Protein AF-A0A258NQ12-F1 (afdb_monomer)

pLDDT: mean 71.11, std 16.26, range [36.16, 94.56]

Sequence (70 aa):
MGVSLVAPLEVRNESELVAVANLARSLILGTTTLGAEFPGYRYGRTEWQSEQVQRDPNQIAHVSHAVAGT

Solvent-accessible surface area (backbone atoms only — not comparable to full-atom values): 4704 Å² total; per-residue (Å²): 140,83,79,82,82,55,66,95,76,89,68,92,47,71,70,50,48,52,53,52,52,52,50,50,51,33,46,67,70,62,79,47,48,67,62,73,82,37,70,89,69,80,80,38,60,69,56,45,53,57,46,58,77,70,50,62,75,80,67,63,64,77,73,62,77,81,90,71,86,134

Mean predicted aligned error: 11.65 Å

Structure (mmCIF, N/CA/C/O backbone):
data_AF-A0A258NQ12-F1
#
_entry.id   AF-A0A258NQ12-F1
#
loop_
_atom_site.group_PDB
_atom_site.id
_atom_site.type_symbol
_atom_site.label_atom_id
_atom_site.label_alt_id
_atom_site.label_comp_id
_atom_site.label_asym_id
_atom_site.label_entity_id
_atom_site.label_seq_id
_atom_site.pdbx_PDB_ins_code
_atom_site.Cartn_x
_atom_site.Cartn_y
_atom_site.Cartn_z
_atom_site.occupancy
_atom_site.B_iso_or_equiv
_atom_site.auth_seq_id
_atom_site.auth_comp_id
_atom_site.auth_asym_id
_atom_site.auth_atom_id
_atom_site.pdbx_PDB_model_num
ATOM 1 N N . MET A 1 1 ? 9.409 -2.235 13.969 1.00 50.59 1 MET A N 1
ATOM 2 C CA . MET A 1 1 ? 8.093 -2.700 13.482 1.00 50.59 1 MET A CA 1
ATOM 3 C C . MET A 1 1 ? 8.066 -2.479 11.982 1.00 50.59 1 MET A C 1
ATOM 5 O O . MET A 1 1 ? 8.272 -1.348 11.569 1.00 50.59 1 MET A O 1
ATOM 9 N N . GLY A 1 2 ? 7.946 -3.536 11.181 1.00 54.72 2 GLY A N 1
ATOM 10 C CA . GLY A 1 2 ? 8.003 -3.453 9.718 1.00 54.72 2 GLY A CA 1
ATOM 11 C C . GLY A 1 2 ? 6.797 -4.139 9.090 1.00 54.72 2 GLY A C 1
ATOM 12 O O . GLY A 1 2 ? 6.288 -5.113 9.642 1.00 54.72 2 GLY A O 1
ATOM 13 N N . VAL A 1 3 ? 6.341 -3.625 7.950 1.00 57.25 3 VAL A N 1
ATOM 14 C CA . VAL A 1 3 ? 5.276 -4.237 7.150 1.00 57.25 3 VAL A CA 1
ATOM 15 C C . VAL A 1 3 ? 5.938 -5.113 6.093 1.00 57.25 3 VAL A C 1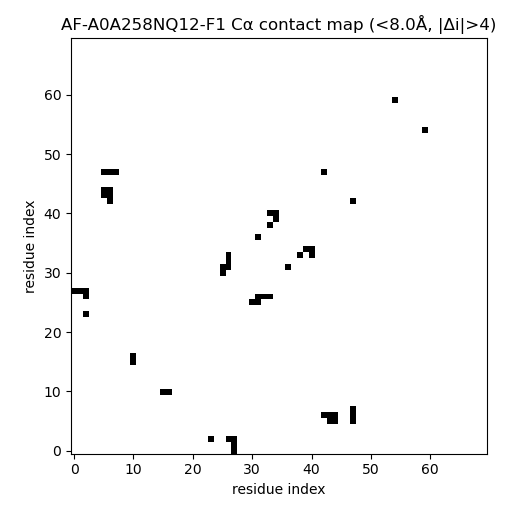
ATOM 17 O O . VAL A 1 3 ? 6.753 -4.639 5.307 1.00 57.25 3 VAL A O 1
ATOM 20 N N . SER A 1 4 ? 5.611 -6.403 6.090 1.00 57.22 4 SER A N 1
ATOM 21 C CA . SER A 1 4 ? 6.024 -7.322 5.030 1.00 57.22 4 SER A CA 1
ATOM 22 C C . SER A 1 4 ? 4.909 -7.340 3.989 1.00 57.22 4 SER A C 1
ATOM 24 O O . SER A 1 4 ? 3.873 -7.967 4.209 1.00 57.22 4 SER A O 1
ATOM 26 N N . LEU A 1 5 ? 5.094 -6.591 2.898 1.00 59.78 5 LEU A N 1
ATOM 27 C CA . LEU A 1 5 ? 4.183 -6.619 1.756 1.00 59.78 5 LEU A CA 1
ATOM 28 C C . LEU A 1 5 ? 4.540 -7.839 0.903 1.00 59.78 5 LEU A C 1
ATOM 30 O O . LEU A 1 5 ? 5.648 -7.932 0.382 1.00 59.78 5 LEU A O 1
ATOM 34 N N . VAL A 1 6 ? 3.625 -8.800 0.823 1.00 59.31 6 VAL A N 1
ATOM 35 C CA . VAL A 1 6 ? 3.860 -10.103 0.189 1.00 59.31 6 VAL A CA 1
ATOM 36 C C . VAL A 1 6 ? 2.945 -10.248 -1.024 1.00 59.31 6 VAL A C 1
ATOM 38 O O . VAL A 1 6 ? 2.093 -11.127 -1.080 1.00 59.31 6 VAL A O 1
ATOM 41 N N . ALA A 1 7 ? 3.081 -9.319 -1.965 1.00 64.06 7 ALA A N 1
ATOM 42 C CA . ALA A 1 7 ? 2.371 -9.349 -3.233 1.00 64.06 7 ALA A CA 1
ATOM 43 C C . ALA A 1 7 ? 3.354 -9.023 -4.365 1.00 64.06 7 ALA A C 1
ATOM 45 O O . ALA A 1 7 ? 4.183 -8.123 -4.198 1.00 64.06 7 ALA A O 1
ATOM 46 N N . PRO A 1 8 ? 3.295 -9.735 -5.505 1.00 61.09 8 PRO A N 1
ATOM 47 C CA . PRO A 1 8 ? 4.014 -9.318 -6.696 1.00 61.09 8 PRO A CA 1
ATOM 48 C C . PRO A 1 8 ? 3.427 -7.984 -7.160 1.00 61.09 8 PRO A C 1
ATOM 50 O O . PRO A 1 8 ? 2.234 -7.890 -7.441 1.00 61.09 8 PRO A O 1
ATOM 53 N N . LEU A 1 9 ? 4.262 -6.950 -7.200 1.00 68.81 9 LEU A N 1
ATOM 54 C CA . LEU A 1 9 ? 3.856 -5.614 -7.606 1.00 68.81 9 LEU A CA 1
ATOM 55 C C . LEU A 1 9 ? 4.676 -5.202 -8.820 1.00 68.81 9 LEU A C 1
ATOM 57 O O . LEU A 1 9 ? 5.898 -5.084 -8.739 1.00 68.81 9 LEU A O 1
ATOM 61 N N . GLU A 1 10 ? 3.999 -5.024 -9.946 1.00 72.00 10 GLU A N 1
ATOM 62 C CA . GLU A 1 10 ? 4.618 -4.499 -11.155 1.00 72.00 10 GLU A CA 1
ATOM 63 C C . GLU A 1 10 ? 4.623 -2.972 -11.075 1.00 72.00 10 GLU A C 1
ATOM 65 O O . GLU A 1 10 ? 3.584 -2.354 -10.852 1.00 72.00 10 GLU A O 1
ATOM 70 N N . VAL A 1 11 ? 5.806 -2.376 -11.215 1.00 79.38 11 VAL A N 1
ATOM 71 C CA . VAL A 1 11 ? 6.000 -0.924 -11.199 1.00 79.38 11 VAL A CA 1
ATOM 72 C C . VAL A 1 11 ? 6.500 -0.522 -12.573 1.00 79.38 11 VAL A C 1
ATOM 74 O O . VAL A 1 11 ? 7.613 -0.871 -12.964 1.00 79.38 11 VAL A O 1
ATOM 77 N N . ARG A 1 12 ? 5.672 0.196 -13.326 1.00 81.81 12 ARG A N 1
ATOM 78 C CA . ARG A 1 12 ? 5.937 0.492 -14.739 1.00 81.81 12 ARG A CA 1
ATOM 79 C C . ARG A 1 12 ? 6.718 1.789 -14.934 1.00 81.81 12 ARG A C 1
ATOM 81 O O . ARG A 1 12 ? 7.239 2.022 -16.021 1.00 81.81 12 ARG A O 1
ATOM 88 N N . ASN A 1 13 ? 6.761 2.657 -13.921 1.00 82.81 13 ASN A N 1
ATOM 89 C CA . ASN A 1 13 ? 7.411 3.969 -13.968 1.00 82.81 13 ASN A CA 1
ATOM 90 C C . ASN A 1 13 ? 7.667 4.539 -12.557 1.00 82.81 13 ASN A C 1
ATOM 92 O O . ASN A 1 13 ? 7.195 4.013 -11.549 1.00 82.81 13 ASN A O 1
ATOM 96 N N . GLU A 1 14 ? 8.402 5.650 -12.492 1.00 87.62 14 GLU A N 1
ATOM 97 C CA . GLU A 1 14 ? 8.763 6.324 -11.237 1.00 87.62 14 GLU A CA 1
ATOM 98 C C . GLU A 1 14 ? 7.546 6.845 -10.460 1.00 87.62 14 GLU A C 1
ATOM 100 O O . GLU A 1 14 ? 7.534 6.814 -9.231 1.00 87.62 14 GLU A O 1
ATOM 105 N N . SER A 1 15 ? 6.497 7.296 -11.154 1.00 87.50 15 SER A N 1
ATOM 106 C CA . SER A 1 15 ? 5.276 7.783 -10.498 1.00 87.50 15 SER A CA 1
ATOM 107 C C . SER A 1 15 ? 4.533 6.656 -9.776 1.00 87.50 15 SER A C 1
ATOM 109 O O . SER A 1 15 ? 4.061 6.844 -8.654 1.00 87.50 15 SER A O 1
ATOM 111 N N . GLU A 1 16 ? 4.494 5.464 -10.371 1.00 87.12 16 GLU A N 1
ATOM 112 C CA . GLU A 1 16 ? 3.976 4.263 -9.719 1.00 87.12 16 GLU A CA 1
ATOM 113 C C . GLU A 1 16 ? 4.831 3.882 -8.506 1.00 87.12 16 GLU A C 1
ATOM 115 O O . GLU A 1 16 ? 4.274 3.609 -7.445 1.00 87.12 16 GLU A O 1
ATOM 120 N N . LEU A 1 17 ? 6.165 3.965 -8.595 1.00 86.94 17 LEU A N 1
ATOM 121 C CA . LEU A 1 17 ? 7.048 3.681 -7.456 1.00 86.94 17 LEU A CA 1
ATOM 122 C C . LEU A 1 17 ? 6.754 4.591 -6.252 1.00 86.94 17 LEU A C 1
ATOM 124 O O . LEU A 1 17 ? 6.706 4.126 -5.111 1.00 86.94 17 LEU A O 1
ATOM 128 N N . VAL A 1 18 ? 6.516 5.881 -6.501 1.00 89.88 18 VAL A N 1
ATOM 129 C CA . VAL A 1 18 ? 6.140 6.847 -5.458 1.00 89.88 18 VAL A CA 1
ATOM 130 C C . VAL A 1 18 ? 4.809 6.465 -4.805 1.00 89.88 18 VAL A C 1
ATOM 132 O O . VAL A 1 18 ? 4.691 6.526 -3.579 1.00 89.88 18 VAL A O 1
ATOM 135 N N . ALA A 1 19 ? 3.818 6.024 -5.584 1.00 88.25 19 ALA A N 1
ATOM 136 C CA . ALA A 1 19 ? 2.536 5.571 -5.045 1.00 88.25 19 ALA A CA 1
ATOM 137 C C . ALA A 1 19 ? 2.705 4.359 -4.111 1.00 88.25 19 ALA A C 1
ATOM 139 O O . ALA A 1 19 ? 2.132 4.334 -3.019 1.00 88.25 19 ALA A O 1
ATOM 140 N N . VAL A 1 20 ? 3.563 3.404 -4.482 1.00 86.75 20 VAL A N 1
ATOM 141 C CA . VAL A 1 20 ? 3.893 2.236 -3.650 1.00 86.75 20 VAL A CA 1
ATOM 142 C C . VAL A 1 20 ? 4.584 2.646 -2.352 1.00 86.75 20 VAL A C 1
ATOM 144 O O . VAL A 1 20 ? 4.211 2.174 -1.276 1.00 86.75 20 VAL A O 1
ATOM 147 N N . ALA A 1 21 ? 5.564 3.547 -2.425 1.00 88.81 21 ALA A N 1
ATOM 148 C CA . ALA A 1 21 ? 6.273 4.041 -1.248 1.00 88.81 21 ALA A CA 1
ATOM 149 C C . ALA A 1 21 ? 5.327 4.763 -0.274 1.00 88.81 21 ALA A C 1
ATOM 151 O O . ALA A 1 21 ? 5.393 4.549 0.940 1.00 88.81 21 ALA A O 1
ATOM 152 N N . ASN A 1 22 ? 4.402 5.568 -0.801 1.00 92.00 22 ASN A N 1
ATOM 153 C CA . ASN A 1 22 ? 3.395 6.262 -0.004 1.00 92.00 22 ASN A CA 1
ATOM 154 C C . ASN A 1 22 ? 2.419 5.289 0.663 1.00 92.00 22 ASN A C 1
ATOM 156 O O . ASN A 1 22 ? 2.133 5.435 1.853 1.00 92.00 22 ASN A O 1
ATOM 160 N N . LEU A 1 23 ? 1.955 4.268 -0.062 1.00 88.31 23 LEU A N 1
ATOM 161 C CA . LEU A 1 23 ? 1.117 3.211 0.500 1.00 88.31 23 LEU A CA 1
ATOM 162 C C . LEU A 1 23 ? 1.847 2.472 1.631 1.00 88.31 23 LEU A C 1
ATOM 164 O O . LEU A 1 23 ? 1.308 2.339 2.729 1.00 88.31 23 LEU A O 1
ATOM 168 N N . ALA A 1 24 ? 3.093 2.049 1.404 1.00 86.62 24 ALA A N 1
ATOM 169 C CA . ALA A 1 24 ? 3.903 1.373 2.416 1.00 86.62 24 ALA A CA 1
ATOM 170 C C . ALA A 1 24 ? 4.096 2.243 3.668 1.00 86.62 24 ALA A C 1
ATOM 172 O O . ALA A 1 24 ? 3.937 1.759 4.790 1.00 86.62 24 ALA A O 1
ATOM 173 N N . ARG A 1 25 ? 4.372 3.541 3.490 1.00 89.81 25 ARG A N 1
ATOM 174 C CA . ARG A 1 25 ? 4.482 4.504 4.593 1.00 89.81 25 ARG A CA 1
ATOM 175 C C . ARG A 1 25 ? 3.184 4.593 5.394 1.00 89.81 25 ARG A C 1
ATOM 177 O O . ARG A 1 25 ? 3.233 4.522 6.619 1.00 89.81 25 ARG A O 1
ATOM 184 N N . SER A 1 26 ? 2.041 4.716 4.726 1.00 91.12 26 SER A N 1
ATOM 185 C CA . SER A 1 26 ? 0.727 4.783 5.377 1.00 91.12 26 SER A CA 1
ATOM 186 C C . SER A 1 26 ? 0.390 3.503 6.146 1.00 91.12 26 SER A C 1
ATOM 188 O O . SER A 1 26 ? -0.136 3.570 7.256 1.00 91.12 26 SER A O 1
ATOM 190 N N . LEU A 1 27 ? 0.756 2.335 5.609 1.00 87.81 27 LEU A N 1
ATOM 191 C CA . LEU A 1 27 ? 0.597 1.049 6.294 1.00 87.81 27 LEU A CA 1
ATOM 192 C C . LEU A 1 27 ? 1.489 0.947 7.540 1.00 87.81 27 LEU A C 1
ATOM 194 O O . LEU A 1 27 ? 1.028 0.498 8.585 1.00 87.81 27 LEU A O 1
ATOM 198 N N . ILE A 1 28 ? 2.750 1.389 7.460 1.00 87.12 28 ILE A N 1
ATOM 199 C CA . ILE A 1 28 ? 3.683 1.391 8.603 1.00 87.12 28 ILE A CA 1
ATOM 200 C C . ILE A 1 28 ? 3.200 2.335 9.709 1.00 87.12 28 ILE A C 1
ATOM 202 O O . ILE A 1 28 ? 3.316 2.009 10.889 1.00 87.12 28 ILE A O 1
ATOM 206 N N . LEU A 1 29 ? 2.660 3.497 9.335 1.00 92.38 29 LEU A N 1
ATOM 207 C CA . LEU A 1 29 ? 2.112 4.473 10.278 1.00 92.38 29 LEU A CA 1
ATOM 208 C C . LEU A 1 29 ? 0.720 4.091 10.804 1.00 92.38 29 LEU A C 1
ATOM 210 O O . LEU A 1 29 ? 0.223 4.752 11.712 1.00 92.38 29 LEU A O 1
ATOM 214 N N . GLY A 1 30 ? 0.087 3.053 10.247 1.00 89.38 30 GLY A N 1
ATOM 215 C CA . GLY A 1 30 ? -1.262 2.626 10.618 1.00 89.38 30 GLY A CA 1
ATOM 216 C C . GLY A 1 30 ? -2.358 3.618 10.222 1.00 89.38 30 GLY A C 1
ATOM 217 O O . GLY A 1 30 ? -3.467 3.538 10.743 1.00 89.38 30 GLY A O 1
ATOM 218 N N . THR A 1 31 ? -2.070 4.557 9.315 1.00 94.56 31 THR A N 1
ATOM 219 C CA . THR A 1 31 ? -3.061 5.525 8.815 1.00 94.56 31 THR A CA 1
ATOM 220 C C . THR A 1 31 ? -4.018 4.898 7.808 1.00 94.56 31 THR A C 1
ATOM 222 O O . THR A 1 31 ? -5.080 5.452 7.549 1.00 94.56 31 THR A O 1
ATOM 225 N N . THR A 1 32 ? -3.650 3.745 7.247 1.00 90.00 32 THR A N 1
ATOM 226 C CA . THR A 1 32 ? -4.527 2.904 6.436 1.00 90.00 32 THR A CA 1
ATOM 227 C C . THR A 1 32 ? -4.250 1.421 6.696 1.00 90.00 32 THR A C 1
ATOM 229 O O . THR A 1 32 ? -3.303 1.058 7.398 1.00 90.00 32 THR A O 1
ATOM 232 N N . THR A 1 33 ? -5.074 0.550 6.120 1.00 85.38 33 THR A N 1
ATOM 233 C CA . THR A 1 33 ? -4.894 -0.906 6.130 1.00 85.38 33 THR A CA 1
ATOM 234 C C . THR A 1 33 ? -5.078 -1.456 4.720 1.00 85.38 33 THR A C 1
ATOM 236 O O . THR A 1 33 ? -5.792 -0.867 3.911 1.00 85.38 33 THR A O 1
ATOM 239 N N . LEU A 1 34 ? -4.496 -2.623 4.424 1.00 80.50 34 LEU A N 1
ATOM 240 C CA . LEU A 1 34 ? -4.694 -3.269 3.120 1.00 80.50 34 LEU A CA 1
ATOM 241 C C . LEU A 1 34 ? -6.173 -3.543 2.818 1.00 80.50 34 LEU A C 1
ATOM 243 O O . LEU A 1 34 ? -6.584 -3.396 1.678 1.00 80.50 34 LEU A O 1
ATOM 247 N N . GLY A 1 35 ? -6.982 -3.888 3.825 1.00 82.31 35 GLY A N 1
ATOM 248 C CA . GLY A 1 35 ? -8.418 -4.108 3.631 1.00 82.31 35 GLY A CA 1
ATOM 249 C C . GLY A 1 35 ? -9.208 -2.831 3.324 1.00 82.31 35 GLY A C 1
ATOM 250 O O . GLY A 1 35 ? -10.263 -2.919 2.703 1.00 82.31 35 GLY A O 1
ATOM 251 N N . ALA A 1 36 ? -8.708 -1.663 3.739 1.00 86.12 36 ALA A N 1
ATOM 252 C CA . ALA A 1 36 ? -9.322 -0.373 3.430 1.00 86.12 36 ALA A CA 1
ATOM 253 C C . ALA A 1 36 ? -8.969 0.100 2.012 1.00 86.12 36 ALA A C 1
ATOM 255 O O . ALA A 1 36 ? -9.860 0.508 1.272 1.00 86.12 36 ALA A O 1
ATOM 256 N N . GLU A 1 37 ? -7.694 0.001 1.622 1.00 85.25 37 GLU A N 1
ATOM 257 C CA . GLU A 1 37 ? -7.231 0.391 0.278 1.00 85.25 37 GLU A CA 1
ATOM 258 C C . GLU A 1 37 ? -7.641 -0.622 -0.800 1.00 85.25 37 GLU A C 1
ATOM 260 O O . GLU A 1 37 ? -7.908 -0.253 -1.941 1.00 85.25 37 GLU A O 1
ATOM 265 N N . PHE A 1 38 ? -7.726 -1.905 -0.437 1.00 82.19 38 PHE A N 1
ATOM 266 C CA . PHE A 1 38 ? -8.072 -3.001 -1.340 1.00 82.19 38 PHE A CA 1
ATOM 267 C C . PHE A 1 38 ? -9.194 -3.870 -0.741 1.00 82.19 38 PHE A C 1
ATOM 269 O O . PHE A 1 38 ? -8.953 -4.995 -0.283 1.00 82.19 38 PHE A O 1
ATOM 276 N N . PRO A 1 39 ? -10.448 -3.379 -0.729 1.00 79.75 39 PRO A N 1
ATOM 277 C CA . PRO A 1 39 ? -11.576 -4.127 -0.188 1.00 79.75 39 PRO A CA 1
ATOM 278 C C . PRO A 1 39 ? -11.771 -5.455 -0.924 1.00 79.75 39 PRO A C 1
ATOM 280 O O . PRO A 1 39 ? -11.821 -5.505 -2.151 1.00 79.75 39 PRO A O 1
ATOM 283 N N . GLY A 1 40 ? -11.891 -6.549 -0.170 1.00 77.44 40 GLY A N 1
ATOM 284 C CA . GLY A 1 40 ? -12.072 -7.885 -0.745 1.00 77.44 40 GLY A CA 1
ATOM 285 C C . GLY A 1 40 ? -10.805 -8.501 -1.347 1.00 77.44 40 GLY A C 1
ATOM 286 O O . GLY A 1 40 ? -10.896 -9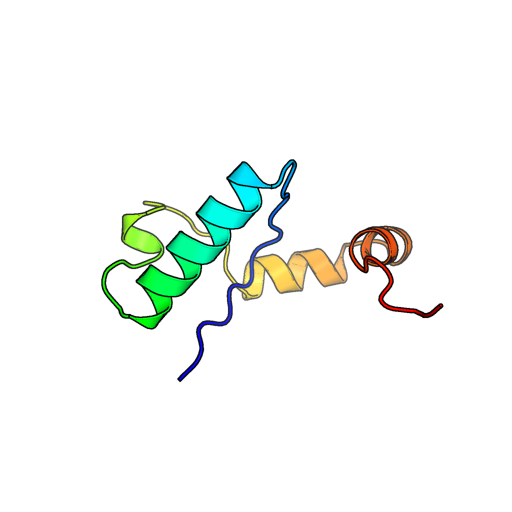.556 -1.972 1.00 77.44 40 GLY A O 1
ATOM 287 N N . TYR A 1 41 ? -9.630 -7.898 -1.148 1.00 73.06 41 TYR A N 1
ATOM 288 C CA . TYR A 1 41 ? -8.358 -8.496 -1.543 1.00 73.06 41 TYR A CA 1
ATOM 289 C C . TYR A 1 41 ? -8.058 -9.736 -0.691 1.00 73.06 41 TYR A C 1
ATOM 291 O O . TYR A 1 41 ? -7.990 -9.668 0.535 1.00 73.06 41 TYR A O 1
ATOM 299 N N . ARG A 1 42 ? -7.908 -10.891 -1.347 1.00 70.62 42 ARG A N 1
ATOM 300 C CA . ARG A 1 42 ? -7.702 -12.203 -0.697 1.00 70.62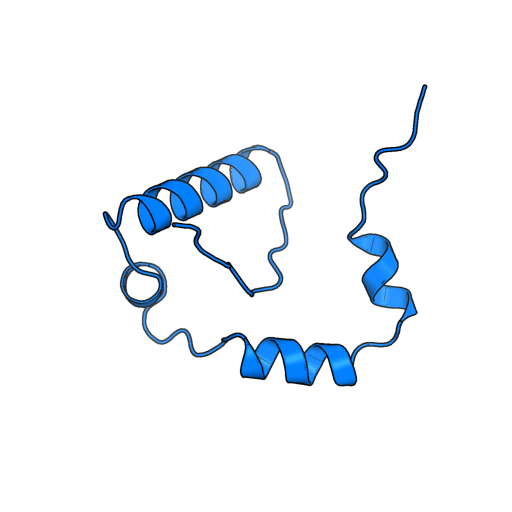 42 ARG A CA 1
ATOM 301 C C . ARG A 1 42 ? -6.313 -12.781 -0.935 1.00 70.62 42 ARG A C 1
ATOM 303 O O . ARG A 1 42 ? -6.042 -13.890 -0.500 1.00 70.62 42 ARG A O 1
ATOM 310 N N . TYR A 1 43 ? -5.458 -12.056 -1.646 1.00 72.12 43 TYR A N 1
ATOM 311 C CA . TYR A 1 43 ? -4.140 -12.546 -2.005 1.00 72.12 43 TYR A CA 1
ATOM 312 C C . TYR A 1 43 ? -3.158 -12.227 -0.878 1.00 72.12 43 TYR A C 1
ATOM 314 O O . TYR A 1 43 ? -2.770 -11.081 -0.661 1.00 72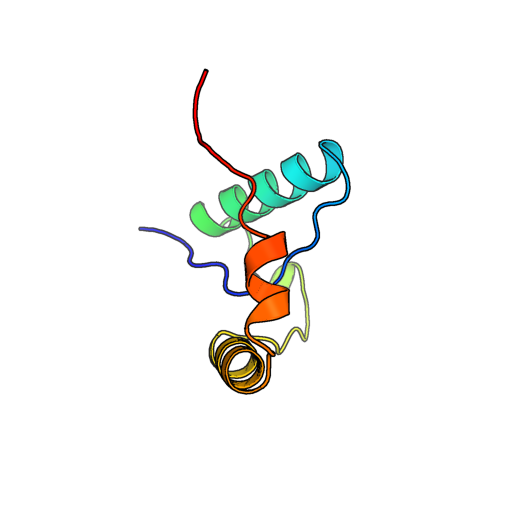.12 43 TYR A O 1
ATOM 322 N N . GLY A 1 44 ? -2.812 -13.241 -0.099 1.00 73.81 44 GLY A N 1
ATOM 323 C CA . GLY A 1 44 ? -1.899 -13.140 1.021 1.00 73.81 44 GLY A CA 1
ATOM 324 C C . GLY A 1 44 ? -0.609 -13.911 0.785 1.00 73.81 44 GLY A C 1
ATOM 325 O O . GLY A 1 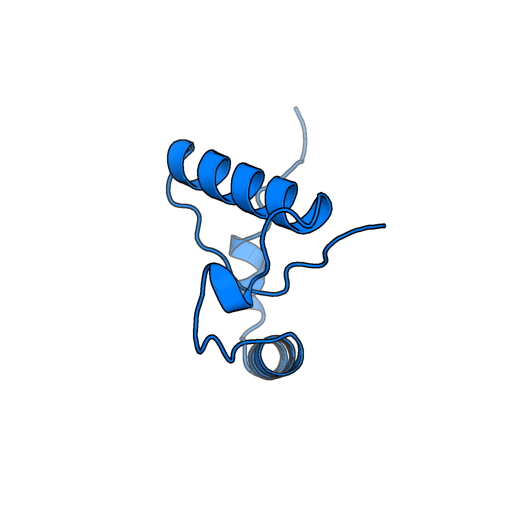44 ? -0.286 -14.393 -0.300 1.00 73.81 44 GLY A O 1
ATOM 326 N N . ARG A 1 45 ? 0.154 -14.049 1.869 1.00 70.00 45 ARG A N 1
ATOM 327 C CA . ARG A 1 45 ? 1.420 -14.784 1.873 1.00 70.00 45 ARG A CA 1
ATOM 328 C C . ARG A 1 45 ? 1.249 -16.249 1.457 1.00 70.00 45 ARG A C 1
ATOM 330 O O . ARG A 1 45 ? 2.144 -16.780 0.812 1.00 70.00 45 ARG A O 1
ATOM 337 N N . THR A 1 46 ? 0.148 -16.894 1.838 1.00 76.44 46 THR A N 1
ATOM 338 C CA . THR A 1 46 ? -0.111 -18.309 1.530 1.00 76.44 46 THR A CA 1
ATOM 339 C C . THR A 1 46 ? -0.358 -18.509 0.038 1.00 76.44 46 THR A C 1
ATOM 341 O O . THR A 1 46 ? 0.196 -19.425 -0.571 1.00 76.44 46 THR A O 1
ATOM 344 N N . GLU A 1 47 ? -1.141 -17.615 -0.561 1.00 77.56 47 GLU A N 1
ATOM 345 C CA . GLU A 1 47 ? -1.413 -17.566 -1.993 1.00 77.56 47 GLU A CA 1
ATOM 346 C C . GLU A 1 47 ? -0.110 -17.309 -2.762 1.00 77.56 47 GLU A C 1
ATOM 348 O O . GLU A 1 47 ? 0.236 -18.075 -3.659 1.00 77.56 47 GLU A O 1
ATOM 353 N N . TRP A 1 48 ? 0.691 -16.332 -2.320 1.00 73.56 48 TRP A N 1
ATOM 354 C CA . TRP A 1 48 ? 1.999 -16.042 -2.914 1.00 73.56 48 TRP A CA 1
ATOM 355 C C . TRP A 1 48 ? 2.983 -17.213 -2.832 1.00 73.56 48 TRP A C 1
ATOM 357 O O . TRP A 1 48 ? 3.619 -17.559 -3.824 1.00 73.56 48 TRP A O 1
ATOM 367 N N . GLN A 1 49 ? 3.112 -17.856 -1.669 1.00 73.00 49 GLN A N 1
ATOM 368 C CA . GLN A 1 49 ? 3.991 -19.020 -1.499 1.00 73.00 49 GLN A CA 1
ATOM 369 C C . GLN A 1 49 ? 3.565 -20.192 -2.389 1.00 73.00 49 GLN A C 1
ATOM 371 O O . GLN A 1 49 ? 4.421 -20.869 -2.957 1.00 73.00 49 GLN A O 1
ATOM 376 N N . SER A 1 50 ? 2.257 -20.401 -2.551 1.00 76.81 50 SER A N 1
ATOM 377 C CA . SER A 1 50 ? 1.716 -21.454 -3.416 1.00 76.81 50 SER A CA 1
ATOM 378 C C . SER A 1 50 ? 2.054 -21.218 -4.890 1.00 76.81 50 SER A C 1
ATOM 380 O O . SER A 1 50 ? 2.304 -22.176 -5.621 1.00 76.81 50 SER A O 1
ATOM 382 N N . GLU A 1 51 ? 2.111 -19.959 -5.325 1.00 72.00 51 GLU A N 1
ATOM 383 C CA . GLU A 1 51 ? 2.544 -19.589 -6.676 1.00 72.00 51 GLU A CA 1
ATOM 384 C C . GLU A 1 51 ? 4.055 -19.718 -6.876 1.00 72.00 51 GLU A C 1
ATOM 386 O O . GLU A 1 51 ? 4.484 -20.116 -7.953 1.00 72.00 51 GLU A O 1
ATOM 391 N N . GLN A 1 52 ? 4.877 -19.429 -5.861 1.00 69.31 52 GLN A N 1
ATOM 392 C CA . GLN A 1 52 ? 6.336 -19.606 -5.952 1.00 69.31 52 GLN A CA 1
ATOM 393 C C . GLN A 1 52 ? 6.723 -21.071 -6.175 1.00 69.31 52 GLN A C 1
ATOM 395 O O . GLN A 1 52 ? 7.641 -21.352 -6.934 1.00 69.31 52 GLN A O 1
ATOM 400 N N . VAL A 1 53 ? 5.992 -22.009 -5.565 1.00 67.19 53 VAL A N 1
ATOM 401 C CA . VAL A 1 53 ? 6.186 -23.453 -5.791 1.00 67.19 53 VAL A CA 1
ATOM 402 C C . VAL A 1 53 ? 5.819 -23.857 -7.227 1.00 67.19 53 VAL A C 1
ATOM 404 O O . VAL A 1 53 ? 6.333 -24.848 -7.737 1.00 67.19 53 VAL A O 1
ATOM 407 N N . GLN A 1 54 ? 4.953 -23.087 -7.890 1.00 62.06 54 GLN A N 1
ATOM 408 C CA . GLN A 1 54 ? 4.489 -23.332 -9.260 1.00 62.06 54 GLN A CA 1
ATOM 409 C C . GLN A 1 54 ? 5.248 -22.520 -10.321 1.00 62.06 54 GLN A C 1
ATOM 411 O O . GLN A 1 54 ? 5.128 -22.813 -11.510 1.00 62.06 54 GLN A O 1
ATOM 416 N N . ARG A 1 55 ? 6.016 -21.498 -9.922 1.00 59.19 55 ARG A N 1
ATOM 417 C CA . ARG A 1 55 ? 6.758 -20.633 -10.842 1.00 59.19 55 ARG A CA 1
ATOM 418 C C . ARG A 1 55 ? 8.087 -21.264 -11.240 1.00 59.19 55 ARG A C 1
ATOM 420 O O . ARG A 1 55 ? 8.944 -21.542 -10.408 1.00 59.19 55 ARG A O 1
ATOM 427 N N . ASP A 1 56 ? 8.256 -21.416 -12.548 1.00 56.97 56 ASP A N 1
ATOM 428 C CA . ASP A 1 56 ? 9.496 -21.830 -13.198 1.00 56.97 56 ASP A CA 1
ATOM 429 C C . ASP A 1 56 ? 10.667 -20.898 -12.782 1.00 56.97 56 ASP A C 1
ATOM 431 O O . ASP A 1 56 ? 10.521 -19.668 -12.856 1.00 56.97 56 ASP A O 1
ATOM 435 N N . PRO A 1 57 ? 11.832 -21.421 -12.345 1.00 55.31 57 PRO A N 1
ATOM 436 C CA . PRO A 1 57 ? 12.948 -20.622 -11.819 1.00 55.31 57 PRO A CA 1
ATOM 437 C C . PRO A 1 57 ? 13.509 -19.573 -12.793 1.00 55.31 57 PRO A C 1
ATOM 439 O O . PRO A 1 57 ? 14.176 -18.628 -12.370 1.00 55.31 57 PRO A O 1
ATOM 442 N N . ASN A 1 58 ? 13.202 -19.680 -14.086 1.00 54.31 58 ASN A N 1
ATOM 443 C CA . ASN A 1 58 ? 13.602 -18.699 -15.093 1.00 54.31 58 ASN A CA 1
ATOM 444 C C . ASN A 1 58 ? 12.849 -17.350 -14.977 1.00 54.31 58 ASN A C 1
ATOM 446 O O . ASN A 1 58 ? 13.318 -16.335 -15.484 1.00 54.31 58 ASN A O 1
ATOM 450 N N . GLN A 1 59 ? 11.698 -17.298 -14.290 1.00 53.78 59 GLN A N 1
ATOM 451 C CA . GLN A 1 59 ? 10.887 -16.074 -14.169 1.00 53.78 59 GLN A CA 1
ATOM 452 C C . GLN A 1 59 ? 11.299 -15.178 -12.983 1.00 53.78 59 GLN A C 1
ATOM 454 O O . GLN A 1 59 ? 11.037 -13.976 -12.990 1.00 53.78 59 GLN A O 1
ATOM 459 N N . ILE A 1 60 ? 11.972 -15.741 -11.974 1.00 53.22 60 ILE A N 1
ATOM 460 C CA . ILE A 1 60 ? 1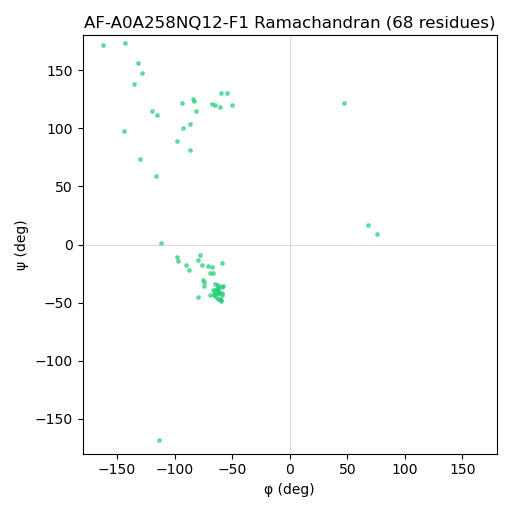2.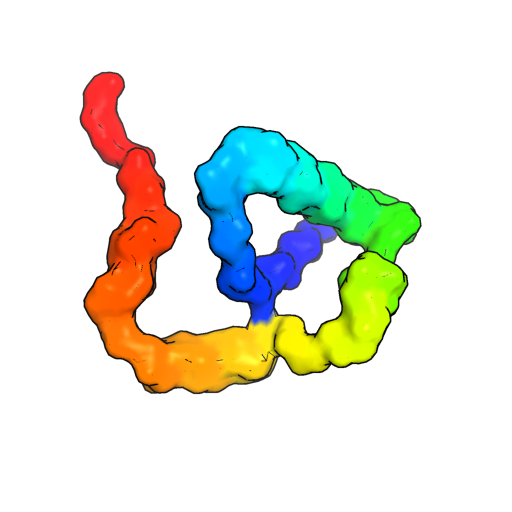384 -15.030 -10.748 1.00 53.22 60 ILE A CA 1
ATOM 461 C C . ILE A 1 60 ? 13.584 -14.102 -11.009 1.00 53.22 60 ILE A C 1
ATOM 463 O O . ILE A 1 60 ? 13.704 -13.041 -10.398 1.00 53.22 60 ILE A O 1
ATOM 467 N N . ALA A 1 61 ? 14.445 -14.470 -11.964 1.00 49.97 61 ALA A N 1
ATOM 468 C CA . ALA A 1 61 ? 15.665 -13.737 -12.300 1.00 49.97 61 ALA A CA 1
ATOM 469 C C . ALA A 1 61 ? 15.415 -12.357 -12.942 1.00 49.97 61 ALA A C 1
ATOM 471 O O . ALA A 1 61 ? 16.295 -11.503 -12.898 1.00 49.97 61 ALA A O 1
ATOM 472 N N . HIS A 1 62 ? 14.224 -12.100 -13.499 1.00 42.28 62 HIS A N 1
ATOM 473 C CA . HIS A 1 62 ? 13.915 -10.827 -14.168 1.00 42.28 62 HIS A CA 1
ATOM 474 C C . HIS A 1 62 ? 13.572 -9.681 -13.193 1.00 42.28 62 HIS A C 1
ATOM 476 O O . HIS A 1 62 ? 13.545 -8.522 -13.595 1.00 42.28 62 HIS A O 1
ATOM 482 N N . VAL A 1 63 ? 13.310 -9.984 -11.911 1.00 52.34 63 VAL A N 1
ATOM 483 C CA . VAL A 1 63 ? 12.883 -8.994 -10.895 1.00 52.34 63 VAL A CA 1
ATOM 484 C C . VAL A 1 63 ? 14.053 -8.512 -10.021 1.00 52.34 63 VAL A C 1
ATOM 486 O O . VAL A 1 63 ? 13.941 -7.522 -9.301 1.00 52.34 63 VAL A O 1
ATOM 489 N N . SER A 1 64 ? 15.217 -9.161 -10.102 1.00 42.34 64 SER A N 1
ATOM 490 C CA . SER A 1 64 ? 16.441 -8.694 -9.448 1.00 42.34 64 SER A CA 1
ATOM 491 C C . SER A 1 64 ? 17.165 -7.703 -10.355 1.00 42.34 64 SER A C 1
ATOM 493 O O . SER A 1 64 ? 18.107 -8.064 -11.056 1.00 42.34 64 SER A O 1
ATOM 495 N N . HIS A 1 65 ? 16.730 -6.440 -10.360 1.00 38.28 65 HIS A N 1
ATOM 496 C CA . HIS A 1 65 ? 17.540 -5.388 -10.968 1.00 38.28 65 HIS A CA 1
ATOM 497 C C . HIS A 1 65 ? 18.875 -5.322 -10.214 1.00 38.28 65 HIS A C 1
ATOM 499 O O . HIS A 1 65 ? 18.922 -5.123 -8.998 1.00 38.28 65 HIS A O 1
ATOM 505 N N . ALA A 1 66 ? 19.941 -5.583 -10.964 1.00 46.25 66 ALA A N 1
ATOM 506 C CA . ALA A 1 66 ? 21.318 -5.603 -10.525 1.00 46.25 66 ALA A CA 1
ATOM 507 C C . ALA A 1 66 ? 21.691 -4.335 -9.744 1.00 46.25 66 ALA A C 1
ATOM 509 O O . ALA A 1 66 ? 21.705 -3.235 -10.289 1.00 46.25 66 ALA 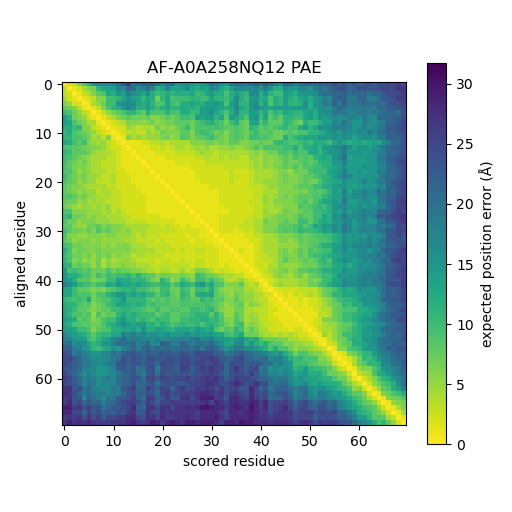A O 1
ATOM 510 N N . VAL A 1 67 ? 22.097 -4.512 -8.487 1.00 45.25 67 VAL A N 1
ATOM 511 C CA . VAL A 1 67 ? 23.118 -3.651 -7.891 1.00 45.25 67 VAL A CA 1
ATOM 512 C C . VAL A 1 67 ? 24.442 -4.399 -7.990 1.00 45.25 67 VAL A C 1
ATOM 514 O O . VAL A 1 67 ? 24.8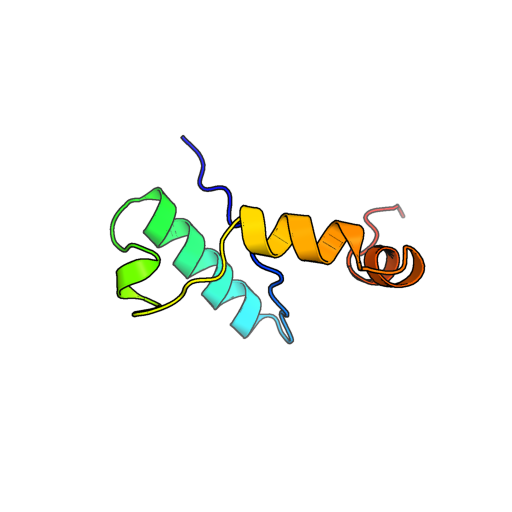13 -5.192 -7.131 1.00 45.25 67 VAL A O 1
ATOM 517 N N . ALA A 1 68 ? 25.133 -4.195 -9.104 1.00 36.16 68 ALA A N 1
ATOM 518 C CA . ALA A 1 68 ? 26.516 -4.610 -9.267 1.00 36.16 68 ALA A CA 1
ATOM 519 C C . ALA A 1 68 ? 27.243 -3.556 -10.106 1.00 36.16 68 ALA A C 1
ATOM 521 O O . ALA A 1 68 ? 27.114 -3.537 -11.322 1.00 36.16 68 ALA A O 1
ATOM 522 N N . GLY A 1 69 ? 27.943 -2.673 -9.388 1.00 43.72 69 GLY A N 1
ATOM 523 C CA . GLY A 1 69 ? 29.193 -2.005 -9.754 1.00 43.72 69 GLY A CA 1
ATOM 524 C C . GLY A 1 69 ? 29.332 -1.359 -11.134 1.00 43.72 69 GLY A C 1
ATOM 525 O O . GLY A 1 69 ? 29.395 -2.041 -12.149 1.00 43.72 69 GLY A O 1
ATOM 526 N N . THR A 1 70 ? 29.615 -0.058 -11.144 1.00 41.25 70 THR A N 1
ATOM 527 C CA . THR A 1 70 ? 30.941 0.473 -11.519 1.00 41.25 70 THR A CA 1
ATOM 528 C C . THR A 1 70 ? 31.137 1.810 -10.818 1.00 41.25 70 THR A C 1
ATOM 530 O O . THR A 1 70 ? 30.159 2.587 -10.776 1.00 41.25 70 THR A O 1
#

Radius of gyration: 14.57 Å; Cα contacts (8 Å, |Δi|>4): 27; chains: 1; bounding box: 43×31×29 Å

Foldseek 3Di:
DADDDLDDDDDPDPVSVVVVVVVRVCVVVVVDDCCRVPPPDPCDNVNSVVVVVVDDPVVVVVPPDDPDDD

Secondary structure (DSSP, 8-state):
------S-----SHHHHHHHHHHHHHHHTTSS-HHHHSTT----HHHHHHHHHHS-TTTGGGS-------